Protein AF-A0A7S0VB92-F1 (afdb_monomer_lite)

Organism: NCBI:txid464990

Sequence (169 aa):
MVFDLKWTVKTTDIAFKALNREQIVNHFQRNAQVTTKVGLTRNLRSLKWFDSVDTDEFFPRSYDLHDPEELFDFVEDFKIVCAEALVKKYLADPAGCTDGQGNPLGDSASDVAHLACLALDAHIKNCLADNLDDDPADDFKLSPDEWSVILGEPCPVFARDTSDGSLPG

Structure (mmCIF, N/CA/C/O backbone):
data_AF-A0A7S0VB92-F1
#
_entry.id   AF-A0A7S0VB92-F1
#
loop_
_atom_site.group_PDB
_atom_site.id
_atom_site.type_symbol
_atom_site.label_atom_id
_atom_site.label_alt_id
_atom_site.label_comp_id
_atom_site.label_asym_id
_atom_site.label_entity_id
_atom_site.label_seq_id
_atom_site.pdbx_PDB_ins_code
_atom_site.Cartn_x
_atom_site.Cartn_y
_atom_site.Cartn_z
_atom_site.occupancy
_atom_site.B_iso_or_equiv
_atom_site.auth_seq_id
_atom_site.auth_comp_id
_atom_site.auth_asym_id
_atom_site.auth_atom_id
_atom_site.pdbx_PDB_model_num
ATOM 1 N N . MET A 1 1 ? -30.541 4.312 34.071 1.00 58.38 1 MET A N 1
ATOM 2 C CA . MET A 1 1 ? -31.042 3.043 33.500 1.00 58.38 1 MET A CA 1
ATOM 3 C C . MET A 1 1 ? -30.045 1.972 33.913 1.00 58.38 1 MET A C 1
ATOM 5 O O . MET A 1 1 ? -28.881 2.114 33.563 1.00 58.38 1 MET A O 1
ATOM 9 N N . VAL A 1 2 ? -30.450 1.019 34.754 1.00 83.69 2 VAL A N 1
ATOM 10 C CA . VAL A 1 2 ? -29.564 -0.027 35.299 1.00 83.69 2 VAL A CA 1
ATOM 11 C C . VAL A 1 2 ? -29.743 -1.288 34.455 1.00 83.69 2 VAL A C 1
ATOM 13 O O . VAL A 1 2 ? -30.875 -1.649 34.146 1.00 83.69 2 VAL A O 1
ATOM 16 N N . PHE A 1 3 ? -28.638 -1.900 34.039 1.00 93.38 3 PHE A N 1
ATOM 17 C CA . PHE A 1 3 ? -28.596 -3.156 33.290 1.00 93.38 3 PHE A CA 1
ATOM 18 C C . PHE A 1 3 ? -27.315 -3.907 33.652 1.00 93.38 3 PHE A C 1
ATOM 20 O O . PHE A 1 3 ? -26.295 -3.259 33.893 1.00 93.38 3 PHE A O 1
ATOM 27 N N . ASP A 1 4 ? -27.363 -5.236 33.612 1.00 94.50 4 ASP A N 1
ATOM 28 C CA . ASP A 1 4 ? -26.182 -6.095 33.767 1.00 94.50 4 ASP A CA 1
ATOM 29 C C . ASP A 1 4 ? -25.496 -6.345 32.416 1.00 94.50 4 ASP A C 1
ATOM 31 O O . ASP A 1 4 ? -24.277 -6.268 32.305 1.00 94.50 4 ASP A O 1
ATOM 35 N N . LEU A 1 5 ? -26.285 -6.559 31.356 1.00 95.88 5 LEU A N 1
ATOM 36 C CA . LEU A 1 5 ? -25.816 -6.738 29.981 1.00 95.88 5 LEU A CA 1
ATOM 37 C C . LEU A 1 5 ? -26.581 -5.819 29.026 1.00 95.88 5 LEU A C 1
ATOM 39 O O . LEU A 1 5 ? -27.813 -5.801 29.022 1.00 95.88 5 LEU A O 1
ATOM 43 N N . LYS A 1 6 ? -25.854 -5.102 28.166 1.00 95.00 6 LYS A N 1
ATOM 44 C CA . LYS A 1 6 ? -26.431 -4.320 27.067 1.00 95.00 6 LYS A CA 1
ATOM 45 C C . LYS A 1 6 ? -25.796 -4.712 25.740 1.00 95.00 6 LYS A C 1
ATOM 47 O O . LYS A 1 6 ? -24.596 -4.540 25.539 1.00 95.00 6 LYS A O 1
ATOM 52 N N . TRP A 1 7 ? -26.633 -5.192 24.824 1.00 96.62 7 TRP A N 1
ATOM 53 C CA . TRP A 1 7 ? -26.243 -5.512 23.456 1.00 96.62 7 TRP A CA 1
ATOM 54 C C . TRP A 1 7 ? -26.700 -4.406 22.507 1.00 96.62 7 TRP A C 1
ATOM 56 O O . TRP A 1 7 ? -27.888 -4.085 22.457 1.00 96.62 7 TRP A O 1
ATOM 66 N N . THR A 1 8 ? -25.779 -3.823 21.744 1.00 95.56 8 THR A N 1
ATOM 67 C CA . THR A 1 8 ? -26.102 -2.819 20.722 1.00 95.56 8 THR A CA 1
ATOM 68 C C . THR A 1 8 ? -25.515 -3.201 19.374 1.00 95.56 8 THR A C 1
ATOM 70 O O . THR A 1 8 ? -24.523 -3.929 19.284 1.00 95.56 8 THR A O 1
ATOM 73 N N . VAL A 1 9 ? -26.125 -2.686 18.305 1.00 94.88 9 VAL A N 1
ATOM 74 C CA . VAL A 1 9 ? -25.584 -2.825 16.946 1.00 94.88 9 VAL A CA 1
ATOM 75 C C . VAL A 1 9 ? -24.442 -1.834 16.738 1.00 94.88 9 VAL A C 1
ATOM 77 O O . VAL A 1 9 ? -23.371 -2.219 16.280 1.00 94.88 9 VAL A O 1
ATOM 80 N N . LYS A 1 10 ? -24.639 -0.563 17.113 1.00 91.38 10 LYS A N 1
ATOM 81 C CA . LYS A 1 10 ? -23.620 0.479 16.966 1.00 91.38 10 LYS A CA 1
ATOM 82 C C . LYS A 1 10 ? -22.866 0.692 18.271 1.00 91.38 10 LYS A C 1
ATOM 84 O O . LYS A 1 10 ? -23.455 0.743 19.353 1.00 91.38 10 LYS A O 1
ATOM 89 N N . THR A 1 11 ? -21.562 0.912 18.150 1.00 90.81 11 THR A N 1
ATOM 90 C CA . THR A 1 11 ? -20.689 1.283 19.272 1.00 90.81 11 THR A CA 1
ATOM 91 C C . THR A 1 11 ? -21.071 2.646 19.866 1.00 90.81 11 THR A C 1
ATOM 93 O O . THR A 1 11 ? -20.918 2.860 21.064 1.00 90.81 11 THR A O 1
ATOM 96 N N . THR A 1 12 ? -21.633 3.553 19.056 1.00 91.38 12 THR A N 1
ATOM 97 C CA . THR A 1 12 ? -22.094 4.890 19.482 1.00 91.38 12 THR A CA 1
ATOM 98 C C . THR A 1 12 ? -23.245 4.853 20.484 1.00 91.38 12 THR A C 1
ATOM 100 O O . THR A 1 12 ? -23.447 5.816 21.216 1.00 91.38 12 THR A O 1
ATOM 103 N N . ASP A 1 13 ? -23.978 3.741 20.555 1.00 93.62 13 ASP A N 1
ATOM 104 C CA . ASP A 1 13 ? -25.125 3.583 21.456 1.00 93.62 13 ASP A CA 1
ATOM 105 C C . ASP A 1 13 ? -24.686 3.197 22.886 1.00 93.62 13 ASP A C 1
ATOM 107 O O . ASP A 1 13 ? -25.513 3.030 23.795 1.00 93.62 13 ASP A O 1
ATOM 111 N N . ILE A 1 14 ? -23.374 3.040 23.100 1.00 92.88 14 ILE A N 1
ATOM 112 C CA . ILE A 1 14 ? -22.754 2.731 24.386 1.00 92.88 14 ILE A CA 1
ATOM 113 C C . ILE A 1 14 ? -22.009 3.962 24.900 1.00 92.88 14 ILE A C 1
ATOM 115 O O . ILE A 1 14 ? -20.968 4.369 24.386 1.00 92.88 14 ILE A O 1
ATOM 119 N N . ALA A 1 15 ? -22.510 4.518 26.000 1.00 92.69 15 ALA A N 1
ATOM 120 C CA . ALA A 1 15 ? -21.827 5.558 26.754 1.00 92.69 15 ALA A CA 1
ATOM 121 C C . ALA A 1 15 ? -20.753 4.932 27.655 1.00 92.69 15 ALA A C 1
ATOM 123 O O . ALA A 1 15 ? -20.927 4.807 28.863 1.00 92.69 15 ALA A O 1
ATOM 124 N N . PHE A 1 16 ? -19.631 4.535 27.060 1.00 92.50 16 PHE A N 1
ATOM 125 C CA . PHE A 1 16 ? -18.550 3.820 27.742 1.00 92.50 16 PHE A CA 1
ATOM 126 C C . PHE A 1 16 ? -18.029 4.486 29.025 1.00 92.50 16 PHE A C 1
ATOM 128 O O . PHE A 1 16 ? -17.665 3.791 29.967 1.00 92.50 16 PHE A O 1
ATOM 135 N N . LYS A 1 17 ? -18.003 5.825 29.075 1.00 92.94 17 LYS A N 1
ATOM 136 C CA . LYS A 1 17 ? -17.556 6.589 30.256 1.00 92.94 17 LYS A CA 1
ATOM 137 C C . LYS A 1 17 ? -18.542 6.543 31.429 1.00 92.94 17 LYS A C 1
ATOM 139 O O . LYS A 1 17 ? -18.173 6.921 32.531 1.00 92.94 17 LYS A O 1
ATOM 144 N N . ALA A 1 18 ? -19.782 6.133 31.179 1.00 93.12 18 ALA A N 1
ATOM 145 C CA . ALA A 1 18 ? -20.849 6.062 32.171 1.00 93.12 18 ALA A CA 1
ATOM 146 C C . ALA A 1 18 ? -21.153 4.619 32.613 1.00 93.12 18 ALA A C 1
ATOM 148 O O . ALA A 1 18 ? -22.137 4.403 33.316 1.00 93.12 18 ALA A O 1
ATOM 149 N N . LEU A 1 19 ? -20.358 3.636 32.172 1.00 92.81 19 LEU A N 1
ATOM 150 C CA . LEU A 1 19 ? -20.510 2.244 32.588 1.00 92.81 19 LEU A CA 1
ATOM 151 C C . LEU A 1 19 ? -19.945 2.045 33.997 1.00 92.81 19 LEU A C 1
ATOM 153 O O . LEU A 1 19 ? -18.822 2.464 34.283 1.00 92.81 19 LEU A O 1
ATOM 157 N N . ASN A 1 20 ? -20.703 1.356 34.848 1.00 94.12 20 ASN A N 1
ATOM 158 C CA . ASN A 1 20 ? -20.180 0.828 36.106 1.00 94.12 20 ASN A CA 1
ATOM 159 C C . ASN A 1 20 ? -19.366 -0.447 35.851 1.00 94.12 20 ASN A C 1
ATOM 161 O O . ASN A 1 20 ? -19.510 -1.099 34.816 1.00 94.12 20 ASN A O 1
ATOM 165 N N . ARG A 1 21 ? -18.526 -0.821 36.819 1.00 93.12 21 ARG A N 1
ATOM 166 C CA . ARG A 1 21 ? -17.598 -1.957 36.712 1.00 93.12 21 ARG A CA 1
ATOM 167 C C . ARG A 1 21 ? -18.307 -3.290 36.461 1.00 93.12 21 ARG A C 1
ATOM 169 O O . ARG A 1 21 ? -17.743 -4.165 35.815 1.00 93.12 21 ARG A O 1
ATOM 176 N N . GLU A 1 22 ? -19.516 -3.443 36.984 1.00 94.94 22 GLU A N 1
ATOM 177 C CA . GLU A 1 22 ? -20.314 -4.666 36.912 1.00 94.94 22 GLU A CA 1
ATOM 178 C C . GLU A 1 22 ? -21.112 -4.777 35.602 1.00 94.94 22 GLU A C 1
ATOM 180 O O . GLU A 1 22 ? -21.671 -5.831 35.315 1.00 94.94 22 GLU A O 1
ATOM 185 N N . GLN A 1 23 ? -21.172 -3.707 34.799 1.00 95.31 23 GLN A N 1
ATOM 186 C CA . GLN A 1 23 ? -21.960 -3.681 33.568 1.00 95.31 23 GLN A CA 1
ATOM 187 C C . GLN A 1 23 ? -21.165 -4.216 32.380 1.00 95.31 23 GLN A C 1
ATOM 189 O O . GLN A 1 23 ? -20.037 -3.798 32.120 1.00 95.31 23 GLN A O 1
ATOM 194 N N . ILE A 1 24 ? -21.800 -5.087 31.600 1.00 95.88 24 ILE A N 1
ATOM 195 C CA . ILE A 1 24 ? -21.204 -5.748 30.441 1.00 95.88 24 ILE A CA 1
ATOM 196 C C . ILE A 1 24 ? -21.833 -5.207 29.153 1.00 95.88 24 ILE A C 1
ATOM 198 O O . ILE A 1 24 ? -23.045 -4.991 29.055 1.00 95.88 24 ILE A O 1
ATOM 202 N N . VAL A 1 25 ? -20.997 -5.007 28.135 1.00 96.25 25 VAL A N 1
ATOM 203 C CA . VAL A 1 25 ? -21.400 -4.583 26.788 1.00 96.25 25 VAL A CA 1
ATOM 204 C C . VAL A 1 25 ? -20.673 -5.403 25.723 1.00 96.25 25 VAL A C 1
ATOM 206 O O . VAL A 1 25 ? -19.594 -5.929 25.974 1.00 96.25 25 VAL A O 1
ATOM 209 N N . ASN A 1 26 ? -21.239 -5.493 24.518 1.00 95.62 26 ASN A N 1
ATOM 210 C CA . ASN A 1 26 ? -20.689 -6.288 23.410 1.00 95.62 26 ASN A CA 1
ATOM 211 C C . ASN A 1 26 ? -19.695 -5.534 22.502 1.00 95.62 26 ASN A C 1
ATOM 213 O O . ASN A 1 26 ? -19.388 -6.005 21.410 1.00 95.62 26 ASN A O 1
ATOM 217 N N . HIS A 1 27 ? -19.210 -4.363 22.920 1.00 94.19 27 HIS A N 1
ATOM 218 C CA . HIS A 1 27 ? -18.257 -3.550 22.159 1.00 94.19 27 HIS A CA 1
ATOM 219 C C . HIS A 1 27 ? -17.043 -3.202 23.015 1.00 94.19 27 HIS A C 1
ATOM 221 O O . HIS A 1 27 ? -17.175 -2.949 24.211 1.00 94.19 27 HIS A O 1
ATOM 227 N N . PHE A 1 28 ? -15.876 -3.096 22.386 1.00 92.00 28 PHE A N 1
ATOM 228 C CA . PHE A 1 28 ? -14.658 -2.602 23.026 1.00 92.00 28 PHE A CA 1
ATOM 229 C C . PHE A 1 28 ? -14.426 -1.124 22.696 1.00 92.00 28 PHE A C 1
ATOM 231 O O . PHE A 1 28 ? -14.680 -0.674 21.576 1.00 92.00 28 PHE A O 1
ATOM 238 N N . GLN A 1 29 ? -13.911 -0.364 23.666 1.00 89.50 29 GLN A N 1
ATOM 239 C CA . GLN A 1 29 ? -13.443 0.998 23.408 1.00 89.50 29 GLN A CA 1
ATOM 240 C C . GLN A 1 29 ? -12.244 0.980 22.453 1.00 89.50 29 GLN A C 1
ATOM 242 O O . GLN A 1 29 ? -11.432 0.060 22.491 1.00 89.50 29 GLN A O 1
ATOM 247 N N . ARG A 1 30 ? -12.091 2.045 21.652 1.00 84.62 30 ARG A N 1
ATOM 248 C CA . ARG A 1 30 ? -10.921 2.270 20.777 1.00 84.62 30 ARG A CA 1
ATOM 249 C C . ARG A 1 30 ? -10.654 1.139 19.767 1.00 84.62 30 ARG A C 1
ATOM 251 O O . ARG A 1 30 ? -9.522 0.959 19.328 1.00 84.62 30 ARG A O 1
ATOM 258 N N . ASN A 1 31 ? -11.699 0.434 19.336 1.00 88.00 31 ASN A N 1
ATOM 259 C CA . ASN A 1 31 ? -11.609 -0.626 18.325 1.00 88.00 31 ASN A CA 1
ATOM 260 C C . ASN A 1 31 ? -11.089 -0.151 16.953 1.00 88.00 31 ASN A C 1
ATOM 262 O O . ASN A 1 31 ? -10.620 -0.976 16.175 1.00 88.00 31 ASN A O 1
ATOM 266 N N . ALA A 1 32 ? -11.095 1.160 16.683 1.00 88.12 32 ALA A N 1
ATOM 267 C CA . ALA A 1 32 ? -10.616 1.752 15.434 1.00 88.12 32 ALA A CA 1
ATOM 268 C C . ALA A 1 32 ? -9.190 1.323 15.042 1.00 88.12 32 ALA A C 1
ATOM 270 O O . ALA A 1 32 ? -8.866 1.303 13.859 1.00 88.12 32 ALA A O 1
ATOM 271 N N . GLN A 1 33 ? -8.370 0.930 16.017 1.00 89.62 33 GLN A N 1
ATOM 272 C CA . GLN A 1 33 ? -7.028 0.387 15.806 1.00 89.62 33 GLN A CA 1
ATOM 273 C C . GLN A 1 33 ? -7.018 -0.910 14.975 1.00 89.62 33 GLN A C 1
ATOM 275 O O . GLN A 1 33 ? -6.066 -1.158 14.253 1.00 89.62 33 GLN A O 1
ATOM 280 N N . VAL A 1 34 ? -8.082 -1.712 15.009 1.00 90.31 34 VAL A N 1
ATOM 281 C CA . VAL A 1 34 ? -8.188 -2.954 14.217 1.00 90.31 34 VAL A CA 1
ATOM 282 C C . VAL A 1 34 ? -9.366 -2.946 13.243 1.00 90.31 34 VAL A C 1
ATOM 284 O O . VAL A 1 34 ? -9.390 -3.727 12.300 1.00 90.31 34 VAL A O 1
ATOM 287 N N . THR A 1 35 ? -10.346 -2.059 13.441 1.00 91.12 35 THR A N 1
ATOM 288 C CA . THR A 1 35 ? -11.557 -1.987 12.605 1.00 91.12 35 THR A CA 1
ATOM 289 C C . THR A 1 35 ? -11.519 -0.885 11.546 1.00 91.12 35 THR A C 1
ATOM 291 O O . THR A 1 35 ? -12.494 -0.718 10.817 1.00 91.12 35 THR A O 1
ATOM 294 N N . THR A 1 36 ? -10.441 -0.101 11.460 1.00 92.81 36 THR A N 1
ATOM 295 C CA . THR A 1 36 ? -10.231 0.866 10.369 1.00 92.81 36 THR A CA 1
ATOM 296 C C . THR A 1 36 ? -9.027 0.459 9.536 1.00 92.81 36 THR A C 1
ATOM 298 O O . THR A 1 36 ? -8.096 -0.144 10.061 1.00 92.81 36 THR A O 1
ATOM 301 N N . LYS A 1 37 ? -9.026 0.828 8.249 1.00 91.25 37 LYS A N 1
ATOM 302 C CA . LYS A 1 37 ? -7.893 0.561 7.352 1.00 91.25 37 LYS A CA 1
ATOM 303 C C . LYS A 1 37 ? -6.601 1.177 7.895 1.00 91.25 37 LYS A C 1
ATOM 305 O O . LYS A 1 37 ? -5.635 0.460 8.092 1.00 91.25 37 LYS A O 1
ATOM 310 N N . VAL A 1 38 ? -6.628 2.472 8.228 1.00 90.81 38 VAL A N 1
ATOM 311 C CA . VAL A 1 38 ? -5.437 3.193 8.710 1.00 90.81 38 VAL A CA 1
ATOM 312 C C . VAL A 1 38 ? -4.935 2.652 10.052 1.00 90.81 38 VAL A C 1
ATOM 314 O O . VAL A 1 38 ? -3.734 2.500 10.244 1.00 90.81 38 VAL A O 1
ATOM 317 N N . GLY A 1 39 ? -5.846 2.316 10.974 1.00 92.12 39 GLY A N 1
ATOM 318 C CA . GLY A 1 39 ? -5.476 1.732 12.262 1.00 92.12 39 GLY A CA 1
ATOM 319 C C . GLY A 1 39 ? -4.822 0.365 12.088 1.00 92.12 39 GLY A C 1
ATOM 320 O O . GLY A 1 39 ? -3.777 0.104 12.681 1.00 92.12 39 GLY A O 1
ATOM 321 N N . LEU A 1 40 ? -5.404 -0.479 11.231 1.00 93.06 40 LEU A N 1
ATOM 322 C CA . LEU A 1 40 ? -4.883 -1.814 10.964 1.00 93.06 40 LEU A CA 1
ATOM 323 C C . LEU A 1 40 ? -3.513 -1.754 10.275 1.00 93.06 40 LEU A C 1
ATOM 325 O O . LEU A 1 40 ? -2.585 -2.400 10.751 1.00 93.06 40 LEU A O 1
ATOM 329 N N . THR A 1 41 ? -3.362 -0.934 9.229 1.00 92.19 41 THR A N 1
ATOM 330 C CA . THR A 1 41 ? -2.086 -0.720 8.525 1.00 92.19 41 THR A CA 1
ATOM 331 C C . THR A 1 41 ? -0.980 -0.284 9.487 1.00 92.19 41 THR A C 1
ATOM 333 O O . THR A 1 41 ? 0.090 -0.889 9.507 1.00 92.19 41 THR A O 1
ATOM 336 N N . ARG A 1 42 ? -1.241 0.710 10.348 1.00 90.56 42 ARG A N 1
ATOM 337 C CA . ARG A 1 42 ? -0.247 1.203 11.320 1.00 90.56 42 ARG A CA 1
ATOM 338 C C . ARG A 1 42 ? 0.144 0.144 12.355 1.00 90.56 42 ARG A C 1
ATOM 340 O O . ARG A 1 42 ? 1.322 0.020 12.695 1.00 90.56 42 ARG A O 1
ATOM 347 N N . ASN A 1 43 ? -0.825 -0.634 12.841 1.00 91.75 43 ASN A N 1
ATOM 348 C CA . ASN A 1 43 ? -0.552 -1.710 13.794 1.00 91.75 43 ASN A CA 1
ATOM 349 C C . ASN A 1 43 ? 0.261 -2.844 13.169 1.00 91.75 43 ASN A C 1
ATOM 351 O O . ASN A 1 43 ? 1.209 -3.309 13.795 1.00 91.75 43 ASN A O 1
ATOM 355 N N . LEU A 1 44 ? -0.058 -3.248 11.937 1.00 92.62 44 LEU A N 1
ATOM 356 C CA . LEU A 1 44 ? 0.700 -4.284 11.238 1.00 92.62 44 LEU A CA 1
ATOM 357 C C . LEU A 1 44 ? 2.118 -3.813 10.911 1.00 92.62 44 LEU A C 1
ATOM 359 O O . LEU A 1 44 ? 3.055 -4.546 11.181 1.00 92.62 44 LEU A O 1
ATOM 363 N N . ARG A 1 45 ? 2.328 -2.555 10.507 1.00 88.12 45 ARG A N 1
ATOM 364 C CA . ARG A 1 45 ? 3.687 -2.005 10.315 1.00 88.12 45 ARG A CA 1
ATOM 365 C C . ARG A 1 45 ? 4.542 -2.053 11.593 1.00 88.12 45 ARG A C 1
ATOM 367 O O . ARG A 1 45 ? 5.768 -2.128 11.540 1.00 88.12 45 ARG A O 1
ATOM 374 N N . SER A 1 46 ? 3.886 -2.024 12.753 1.00 90.31 46 SER A N 1
ATOM 375 C CA . SER A 1 46 ? 4.529 -2.137 14.065 1.00 90.31 46 SER A CA 1
ATOM 376 C C . SER A 1 46 ? 4.715 -3.588 14.527 1.00 90.31 46 SER A C 1
ATOM 378 O O . SER A 1 46 ? 5.340 -3.808 15.562 1.00 90.31 46 SER A O 1
ATOM 380 N N . LEU A 1 47 ? 4.213 -4.581 13.783 1.00 91.00 47 LEU A N 1
ATOM 381 C CA . LEU A 1 47 ? 4.251 -5.996 14.162 1.00 91.00 47 LEU A CA 1
ATOM 382 C C . LEU A 1 47 ? 5.676 -6.513 14.356 1.00 91.00 47 LEU A C 1
ATOM 384 O O . LEU A 1 47 ? 5.892 -7.301 15.269 1.00 91.00 47 LEU A O 1
ATOM 388 N N . LYS A 1 48 ? 6.649 -5.989 13.599 1.00 88.06 48 LYS A N 1
ATOM 389 C CA . LYS A 1 48 ? 8.079 -6.329 13.718 1.00 88.06 48 LYS A CA 1
ATOM 390 C C . LYS A 1 48 ? 8.666 -6.157 15.125 1.00 88.06 48 LYS A C 1
ATOM 392 O O . LYS A 1 48 ? 9.702 -6.728 15.441 1.00 88.06 48 LYS A O 1
ATOM 397 N N . TRP A 1 49 ? 8.029 -5.340 15.970 1.00 90.81 49 TRP A N 1
ATOM 398 C CA . TRP A 1 49 ? 8.427 -5.147 17.369 1.00 90.81 49 TRP A CA 1
ATOM 399 C C . TRP A 1 49 ? 7.880 -6.229 18.312 1.00 90.81 49 TRP A C 1
ATOM 401 O O . TRP A 1 49 ? 8.320 -6.316 19.457 1.00 90.81 49 TRP A O 1
ATOM 411 N N . PHE A 1 50 ? 6.906 -7.019 17.858 1.00 92.38 50 PHE A N 1
ATOM 412 C CA . PHE A 1 50 ? 6.169 -8.002 18.654 1.00 92.38 50 PHE A CA 1
ATOM 413 C C . PHE A 1 50 ? 6.345 -9.435 18.150 1.00 92.38 50 PHE A C 1
ATOM 415 O O . PHE A 1 50 ? 6.303 -10.359 18.959 1.00 92.38 50 PHE A O 1
ATOM 422 N N . ASP A 1 51 ? 6.529 -9.618 16.844 1.00 92.69 51 ASP A N 1
ATOM 423 C CA . ASP A 1 51 ? 6.686 -10.915 16.194 1.00 92.69 51 ASP A CA 1
ATOM 424 C C . ASP A 1 51 ? 7.662 -10.802 15.012 1.00 92.69 51 ASP A C 1
ATOM 426 O O . ASP A 1 51 ? 7.848 -9.725 14.446 1.00 92.69 51 ASP A O 1
ATOM 430 N N . SER A 1 52 ? 8.288 -11.917 14.641 1.00 90.56 52 SER A N 1
ATOM 431 C CA . SER A 1 52 ? 9.201 -12.012 13.497 1.00 90.56 52 SER A CA 1
ATOM 432 C C . SER A 1 52 ? 8.498 -12.416 12.200 1.00 90.56 52 SER A C 1
ATOM 434 O O . SER A 1 52 ? 9.170 -12.702 11.213 1.00 90.56 52 SER A O 1
ATOM 436 N N . VAL A 1 53 ? 7.168 -12.523 12.209 1.00 92.19 53 VAL A N 1
ATOM 437 C CA . VAL A 1 53 ? 6.381 -12.790 11.001 1.00 92.19 53 VAL A CA 1
ATOM 438 C C . VAL A 1 53 ? 6.446 -11.572 10.086 1.00 92.19 53 VAL A C 1
ATOM 440 O O . VAL A 1 53 ? 6.157 -10.452 10.515 1.00 92.19 53 VAL A O 1
ATOM 443 N N 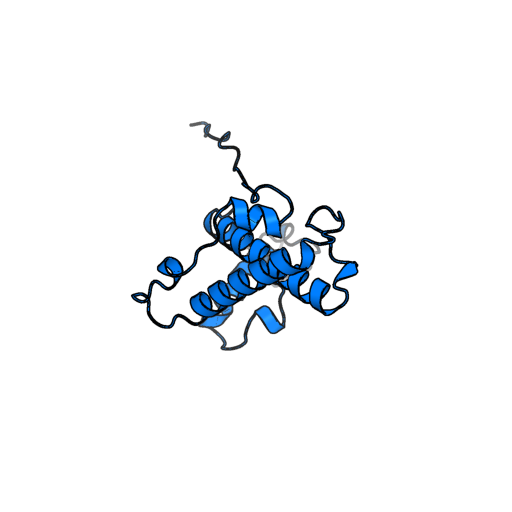. ASP A 1 54 ? 6.788 -11.804 8.822 1.00 88.88 54 ASP A N 1
ATOM 444 C CA . ASP A 1 54 ? 6.727 -10.775 7.795 1.00 88.88 54 ASP A CA 1
ATOM 445 C C . ASP A 1 54 ? 5.263 -10.424 7.488 1.00 88.88 54 ASP A C 1
ATOM 447 O O . ASP A 1 54 ? 4.427 -11.282 7.194 1.00 88.88 54 ASP A O 1
ATOM 451 N N . THR A 1 55 ? 4.939 -9.138 7.587 1.00 91.56 55 THR A N 1
ATOM 452 C CA . THR A 1 55 ? 3.593 -8.628 7.329 1.00 91.56 55 THR A CA 1
ATOM 453 C C . THR A 1 55 ? 3.184 -8.794 5.878 1.00 91.56 55 THR A C 1
ATOM 455 O O . THR A 1 55 ? 1.999 -8.995 5.603 1.00 91.56 55 THR A O 1
ATOM 458 N N . ASP A 1 56 ? 4.150 -8.746 4.966 1.00 89.94 56 ASP A N 1
ATOM 459 C CA . ASP A 1 56 ? 3.894 -8.739 3.531 1.00 89.94 56 ASP A CA 1
ATOM 460 C C . ASP A 1 56 ? 3.471 -10.129 3.012 1.00 89.94 56 ASP A C 1
ATOM 462 O O . ASP A 1 56 ? 2.880 -10.237 1.937 1.00 89.94 56 ASP A O 1
ATOM 466 N N . GLU A 1 57 ? 3.659 -11.194 3.806 1.00 91.75 57 GLU A N 1
ATOM 467 C CA . GLU A 1 57 ? 3.195 -12.552 3.483 1.00 91.75 57 GLU A CA 1
ATOM 468 C C . G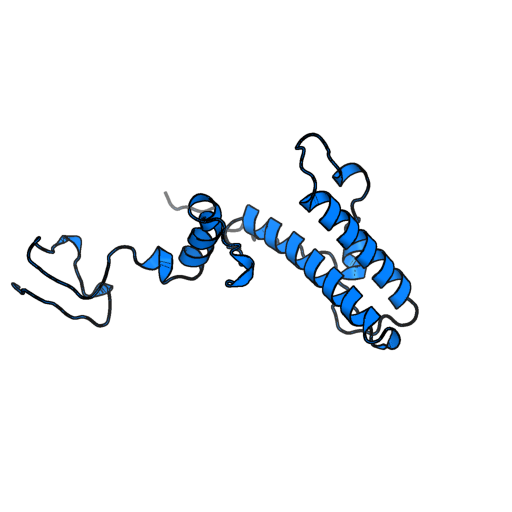LU A 1 57 ? 1.670 -12.717 3.578 1.00 91.75 57 GLU A C 1
ATOM 470 O O . GLU A 1 57 ? 1.088 -13.567 2.898 1.00 91.75 57 GLU A O 1
ATOM 475 N N . PHE A 1 58 ? 1.002 -11.936 4.433 1.00 93.44 58 PHE A N 1
ATOM 476 C CA . PHE A 1 58 ? -0.428 -12.113 4.720 1.00 93.44 58 PHE A CA 1
ATOM 477 C C . PHE A 1 58 ? -1.256 -10.830 4.614 1.00 93.44 58 PHE A C 1
ATOM 479 O O . PHE A 1 58 ? -2.490 -10.900 4.625 1.00 93.44 58 PHE A O 1
ATOM 486 N N . PHE A 1 59 ? -0.618 -9.664 4.514 1.00 93.44 59 PHE A N 1
ATOM 487 C CA . PHE A 1 59 ? -1.289 -8.378 4.403 1.00 93.44 59 PHE A CA 1
ATOM 488 C C . PHE A 1 59 ? -0.715 -7.566 3.237 1.00 93.44 59 PHE A C 1
ATOM 490 O O . PHE A 1 59 ? 0.497 -7.412 3.134 1.00 93.44 59 PHE A O 1
ATOM 497 N N . PRO A 1 60 ? -1.560 -7.012 2.347 1.00 93.19 60 PRO A N 1
ATOM 498 C CA . PRO A 1 60 ? -1.062 -6.205 1.246 1.00 93.19 60 PRO A CA 1
ATOM 499 C C . PRO A 1 60 ? -0.402 -4.926 1.769 1.00 93.19 60 PRO A C 1
ATOM 501 O O . PRO A 1 60 ? -0.962 -4.226 2.624 1.00 93.19 60 PRO A O 1
ATOM 504 N N . ARG A 1 61 ? 0.753 -4.584 1.188 1.00 92.12 61 ARG A N 1
ATOM 505 C CA . ARG A 1 61 ? 1.431 -3.306 1.427 1.00 92.12 61 ARG A CA 1
ATOM 506 C C . ARG A 1 61 ? 0.441 -2.157 1.260 1.00 92.12 61 ARG A C 1
ATOM 508 O O . ARG A 1 61 ? -0.346 -2.107 0.312 1.00 92.12 61 ARG A O 1
ATOM 515 N N . SER A 1 62 ? 0.428 -1.264 2.238 1.00 92.25 62 SER A N 1
ATOM 516 C CA . SER A 1 62 ? -0.505 -0.142 2.294 1.00 92.25 62 SER A CA 1
ATOM 517 C C . SER A 1 62 ? 0.154 1.064 2.940 1.00 92.25 62 SER A C 1
ATOM 519 O O . SER A 1 62 ? 1.052 0.921 3.770 1.00 92.25 62 SER A O 1
ATOM 521 N N . TYR A 1 63 ? -0.310 2.246 2.543 1.00 91.62 63 TYR A N 1
ATOM 522 C CA . TYR A 1 63 ? 0.281 3.536 2.882 1.00 91.62 63 TYR A CA 1
ATOM 523 C C . TYR A 1 63 ? -0.830 4.524 3.250 1.00 91.62 63 TYR A C 1
ATOM 525 O O . TYR A 1 63 ? -1.896 4.532 2.623 1.00 91.62 63 TYR A O 1
ATOM 533 N N . ASP A 1 64 ? -0.606 5.347 4.270 1.00 90.12 64 ASP A N 1
ATOM 534 C CA . ASP A 1 64 ? -1.477 6.470 4.606 1.00 90.12 64 ASP A CA 1
ATOM 535 C C . ASP A 1 64 ? -1.088 7.708 3.796 1.00 90.12 64 ASP A C 1
ATOM 537 O O . ASP A 1 64 ? -0.205 8.465 4.172 1.00 90.12 64 ASP A O 1
ATOM 541 N N . LEU A 1 65 ? -1.795 7.964 2.697 1.00 89.81 65 LEU A N 1
ATOM 542 C CA . LEU A 1 65 ? -1.476 9.082 1.798 1.00 89.81 65 LEU A CA 1
ATOM 543 C C . LEU A 1 65 ? -1.683 10.479 2.430 1.00 89.81 65 LEU A C 1
ATOM 545 O O . LEU A 1 65 ? -1.264 11.484 1.848 1.00 89.81 65 LEU A O 1
ATOM 549 N N . HIS A 1 66 ? -2.315 10.570 3.612 1.00 87.06 66 HIS A N 1
ATOM 550 C CA . HIS A 1 66 ? -2.371 11.816 4.393 1.00 87.06 66 HIS A CA 1
ATOM 551 C C . HIS A 1 66 ? -1.051 12.113 5.106 1.00 87.06 66 HIS A C 1
ATOM 553 O O . HIS A 1 66 ? -0.774 13.272 5.433 1.00 87.06 66 HIS A O 1
ATOM 559 N N . ASP A 1 67 ? -0.198 11.111 5.278 1.00 88.75 67 ASP A N 1
ATOM 560 C CA . ASP A 1 67 ? 1.155 11.263 5.782 1.00 88.75 67 ASP A CA 1
ATOM 561 C C . ASP A 1 67 ? 2.128 11.554 4.613 1.00 88.75 67 ASP A C 1
ATOM 563 O O . ASP A 1 67 ? 2.091 10.851 3.602 1.00 88.75 67 ASP A O 1
ATOM 567 N N . PRO A 1 68 ? 2.911 12.652 4.652 1.00 88.62 68 PRO A N 1
ATOM 568 C CA . PRO A 1 68 ? 3.823 12.994 3.559 1.00 88.62 68 PRO A CA 1
ATOM 569 C C . PRO A 1 68 ? 4.947 11.975 3.357 1.00 88.62 68 PRO A C 1
ATOM 571 O O . PRO A 1 68 ? 5.381 11.788 2.223 1.00 88.62 68 PRO A O 1
ATOM 574 N N . GLU A 1 69 ? 5.418 11.349 4.435 1.00 88.62 69 GLU A N 1
ATOM 575 C CA . GLU A 1 69 ? 6.493 10.360 4.383 1.00 88.62 69 GLU A CA 1
ATOM 576 C C . GLU A 1 69 ? 5.953 9.071 3.757 1.00 88.62 69 GLU A C 1
ATOM 578 O O . GLU A 1 69 ? 6.507 8.589 2.774 1.00 88.62 69 GLU A O 1
ATOM 583 N N . GLU A 1 70 ? 4.786 8.591 4.207 1.00 89.94 70 GLU A N 1
ATOM 584 C CA . GLU A 1 70 ? 4.172 7.396 3.605 1.00 89.94 70 GLU A CA 1
ATOM 585 C C . GLU A 1 70 ? 3.729 7.622 2.147 1.00 89.94 70 GLU A C 1
ATOM 587 O O . GLU A 1 70 ? 3.707 6.680 1.353 1.00 89.94 70 GLU A O 1
ATOM 592 N N . LEU A 1 71 ? 3.383 8.856 1.763 1.00 89.88 71 LEU A N 1
ATOM 593 C CA . LEU A 1 71 ? 3.129 9.202 0.362 1.00 89.88 71 LEU A CA 1
ATOM 594 C C . LEU A 1 71 ? 4.402 9.084 -0.485 1.00 89.88 71 LEU A C 1
ATOM 596 O O . LEU A 1 71 ? 4.334 8.587 -1.607 1.00 89.88 71 LEU A O 1
ATOM 600 N N . PHE A 1 72 ? 5.544 9.541 0.030 1.00 88.38 72 PHE A N 1
ATOM 601 C CA . PHE A 1 72 ? 6.825 9.403 -0.660 1.00 88.38 72 PHE A CA 1
ATOM 602 C C . PHE A 1 72 ? 7.207 7.927 -0.819 1.00 88.38 72 PHE A C 1
ATOM 604 O O . PHE A 1 72 ? 7.516 7.494 -1.929 1.00 88.38 72 PHE A O 1
ATOM 611 N N . ASP A 1 73 ? 7.071 7.137 0.247 1.00 89.50 73 ASP A N 1
ATOM 612 C CA . ASP A 1 73 ? 7.333 5.695 0.209 1.00 89.50 73 ASP A CA 1
ATOM 613 C C . ASP A 1 73 ? 6.435 4.975 -0.805 1.00 89.50 73 ASP A C 1
ATOM 615 O O . ASP A 1 73 ? 6.894 4.101 -1.540 1.00 89.50 73 ASP A O 1
ATOM 619 N N . PHE A 1 74 ? 5.158 5.363 -0.889 1.00 91.06 74 PHE A N 1
ATOM 620 C CA . PHE A 1 74 ? 4.233 4.834 -1.889 1.00 91.06 74 PHE A CA 1
ATOM 621 C C . PHE A 1 74 ? 4.683 5.143 -3.323 1.00 91.06 74 PHE A C 1
ATOM 623 O O . PHE A 1 74 ? 4.583 4.279 -4.191 1.00 91.06 74 PHE A O 1
ATOM 630 N N . VAL A 1 75 ? 5.163 6.362 -3.588 1.00 88.94 75 VAL A N 1
ATOM 631 C CA . VAL A 1 75 ? 5.645 6.765 -4.921 1.00 88.94 75 VAL A CA 1
ATOM 632 C C . VAL A 1 75 ? 6.842 5.926 -5.341 1.00 88.94 75 VAL A C 1
ATOM 634 O O . VAL A 1 75 ? 6.890 5.452 -6.477 1.00 88.94 75 VAL A O 1
ATOM 637 N N . GLU A 1 76 ? 7.801 5.744 -4.438 1.00 88.25 76 GLU A N 1
ATOM 638 C CA . GLU A 1 76 ? 8.982 4.932 -4.708 1.00 88.25 76 GLU A CA 1
ATOM 639 C C . GLU A 1 76 ? 8.604 3.461 -4.910 1.00 88.25 76 GLU A C 1
ATOM 641 O O . GLU A 1 76 ? 9.024 2.855 -5.895 1.00 88.25 76 GLU A O 1
ATOM 646 N N . ASP A 1 77 ? 7.726 2.902 -4.074 1.00 91.44 77 ASP A N 1
ATOM 647 C CA . ASP A 1 77 ? 7.245 1.529 -4.251 1.00 91.44 77 ASP A CA 1
ATOM 648 C C . ASP A 1 77 ? 6.493 1.340 -5.579 1.00 91.44 77 ASP A C 1
ATOM 650 O O . ASP A 1 77 ? 6.723 0.375 -6.310 1.00 91.44 77 ASP A O 1
ATOM 654 N N . PHE A 1 78 ? 5.637 2.295 -5.951 1.00 90.62 78 PHE A N 1
ATOM 655 C CA . PHE A 1 78 ? 4.896 2.263 -7.211 1.00 90.62 78 PHE A CA 1
ATOM 656 C C . PHE A 1 78 ? 5.829 2.181 -8.427 1.00 90.62 78 PHE A C 1
ATOM 658 O O . PHE A 1 78 ? 5.614 1.356 -9.317 1.00 90.62 78 PHE A O 1
ATOM 665 N N . LYS A 1 79 ? 6.901 2.983 -8.445 1.00 89.12 79 LYS A N 1
ATOM 666 C CA . LYS A 1 79 ? 7.918 2.958 -9.508 1.00 89.12 79 LYS A CA 1
ATOM 667 C C . LYS A 1 79 ? 8.564 1.581 -9.656 1.00 89.12 79 LYS A C 1
ATOM 669 O O . LYS A 1 79 ? 8.702 1.082 -10.775 1.00 89.12 79 LYS A O 1
ATOM 674 N N . ILE A 1 80 ? 8.922 0.957 -8.536 1.00 92.06 80 ILE A N 1
ATOM 675 C CA . ILE A 1 80 ? 9.531 -0.378 -8.509 1.00 92.06 80 ILE A CA 1
ATOM 676 C C . ILE A 1 80 ? 8.550 -1.441 -9.003 1.00 92.06 80 ILE A C 1
ATOM 678 O O . ILE A 1 80 ? 8.917 -2.269 -9.837 1.00 92.06 80 ILE A O 1
ATOM 682 N N . VAL A 1 81 ? 7.287 -1.384 -8.575 1.00 92.06 81 VAL A N 1
ATOM 683 C CA . VAL A 1 81 ? 6.236 -2.299 -9.048 1.00 92.06 81 VAL A CA 1
ATOM 684 C C . VAL A 1 81 ? 6.020 -2.165 -10.559 1.00 92.06 81 VAL A C 1
ATOM 686 O O . VAL A 1 81 ? 5.877 -3.175 -11.250 1.00 92.06 81 VAL A O 1
ATOM 689 N N . CYS A 1 82 ? 6.036 -0.945 -11.101 1.00 89.50 82 CYS A N 1
ATOM 690 C CA . CYS A 1 82 ? 5.951 -0.717 -12.544 1.00 89.50 82 CYS A CA 1
ATOM 691 C C . CYS A 1 82 ? 7.145 -1.318 -13.295 1.00 89.50 82 CYS A C 1
ATOM 693 O O . CYS A 1 82 ? 6.946 -2.011 -14.295 1.00 89.50 82 CYS A O 1
ATOM 695 N N . ALA A 1 83 ? 8.369 -1.109 -12.800 1.00 91.31 83 ALA A N 1
ATOM 696 C CA . ALA A 1 83 ? 9.571 -1.703 -13.382 1.00 91.31 83 ALA A CA 1
ATOM 697 C C . ALA A 1 83 ? 9.508 -3.243 -13.360 1.00 91.31 83 ALA A C 1
ATOM 699 O O . ALA A 1 83 ? 9.771 -3.894 -14.373 1.00 91.31 83 ALA A O 1
ATOM 700 N N . GLU A 1 84 ? 9.079 -3.837 -12.244 1.00 92.75 84 GLU A N 1
ATOM 701 C CA . GLU A 1 84 ? 8.909 -5.286 -12.109 1.00 92.75 84 GLU A CA 1
ATOM 702 C C . GLU A 1 84 ? 7.850 -5.831 -13.078 1.00 92.75 84 GLU A C 1
ATOM 704 O O . GLU A 1 84 ? 8.078 -6.832 -13.766 1.00 92.75 84 GLU A O 1
ATOM 709 N N . ALA A 1 85 ? 6.695 -5.168 -13.168 1.00 90.38 85 ALA A N 1
ATOM 710 C CA . ALA A 1 85 ? 5.626 -5.543 -14.085 1.00 90.38 85 ALA A CA 1
ATOM 711 C C . ALA A 1 85 ? 6.093 -5.500 -15.547 1.00 90.38 85 ALA A C 1
ATOM 713 O O . ALA A 1 85 ? 5.769 -6.407 -16.320 1.00 90.38 85 ALA A O 1
ATOM 714 N N . LEU A 1 86 ? 6.887 -4.491 -15.914 1.00 89.75 86 LEU A N 1
ATOM 715 C CA . LEU A 1 86 ? 7.449 -4.342 -17.253 1.00 89.75 86 LEU A CA 1
ATOM 716 C C . LEU A 1 86 ? 8.405 -5.488 -17.590 1.00 89.75 86 LEU A C 1
ATOM 718 O O . LEU A 1 86 ? 8.246 -6.127 -18.630 1.00 89.75 86 LEU A O 1
ATOM 722 N N . VAL A 1 87 ? 9.346 -5.806 -16.697 1.00 92.38 87 VAL A N 1
ATOM 723 C CA . VAL A 1 87 ? 10.291 -6.917 -16.898 1.00 92.38 87 VAL A CA 1
ATOM 724 C C . VAL A 1 87 ? 9.549 -8.251 -17.005 1.00 92.38 87 VAL A C 1
ATOM 726 O O . VAL A 1 87 ? 9.808 -9.027 -17.925 1.00 92.38 87 VAL A O 1
ATOM 729 N N . LYS A 1 88 ? 8.569 -8.513 -16.129 1.00 92.12 88 LYS A N 1
ATOM 730 C CA . LYS A 1 88 ? 7.729 -9.724 -16.200 1.00 92.12 88 LYS A CA 1
ATOM 731 C C . LYS A 1 88 ? 6.980 -9.822 -17.528 1.00 92.12 88 LYS A C 1
ATOM 733 O O . LYS A 1 88 ? 6.920 -10.901 -18.117 1.00 92.12 88 LYS A O 1
ATOM 738 N N . LYS A 1 89 ? 6.424 -8.706 -18.006 1.00 90.19 89 LYS A N 1
ATOM 739 C CA . LYS A 1 89 ? 5.706 -8.645 -19.281 1.00 90.19 89 LYS A CA 1
ATOM 740 C C . LYS A 1 89 ? 6.640 -8.909 -20.460 1.00 90.19 89 LYS A C 1
ATOM 742 O O . LYS A 1 89 ? 6.295 -9.721 -21.312 1.00 90.19 89 LYS A O 1
ATOM 747 N N . TYR A 1 90 ? 7.832 -8.316 -20.455 1.00 91.62 90 TYR A N 1
ATOM 748 C CA . TYR A 1 90 ? 8.850 -8.540 -21.481 1.00 91.62 90 TYR A CA 1
ATOM 749 C C . TYR A 1 90 ? 9.320 -9.993 -21.536 1.00 91.62 90 TYR A C 1
ATOM 751 O O . TYR A 1 90 ? 9.469 -10.550 -22.617 1.00 91.62 90 TYR A O 1
ATOM 759 N N . LEU A 1 91 ? 9.496 -10.643 -20.383 1.00 92.69 91 LEU A N 1
ATOM 760 C CA . LEU A 1 91 ? 9.858 -12.061 -20.328 1.00 92.69 91 LEU A CA 1
ATOM 761 C C . LEU A 1 91 ? 8.747 -12.985 -20.850 1.00 92.69 91 LEU A C 1
ATOM 763 O O . LEU A 1 91 ? 9.048 -14.048 -21.391 1.00 92.69 91 LEU A O 1
ATOM 767 N N . ALA A 1 92 ? 7.479 -12.605 -20.676 1.00 92.56 92 ALA A N 1
ATOM 768 C CA . ALA A 1 92 ? 6.337 -13.388 -21.140 1.00 92.56 92 ALA A CA 1
ATOM 769 C C . ALA A 1 92 ? 6.058 -13.195 -22.641 1.00 92.56 92 ALA A C 1
ATOM 771 O O . ALA A 1 92 ? 5.803 -14.171 -23.346 1.00 92.56 92 ALA A O 1
ATOM 772 N N . ASP A 1 93 ? 6.095 -11.950 -23.117 1.00 90.62 93 ASP A N 1
ATOM 773 C CA . ASP A 1 93 ? 5.865 -11.579 -24.512 1.00 90.62 93 ASP A CA 1
ATOM 774 C C . ASP A 1 93 ? 6.618 -10.277 -24.857 1.00 90.62 93 ASP A C 1
ATOM 776 O O . ASP A 1 93 ? 6.088 -9.179 -24.652 1.00 90.62 93 ASP A O 1
ATOM 780 N N . PRO A 1 94 ? 7.836 -10.379 -25.423 1.00 84.44 94 PRO A N 1
ATOM 781 C CA . PRO A 1 94 ? 8.622 -9.214 -25.824 1.00 84.44 94 PRO A CA 1
ATOM 782 C C . PRO A 1 94 ? 7.913 -8.308 -26.842 1.00 84.44 94 PRO A C 1
ATOM 784 O O . PRO A 1 94 ? 8.131 -7.098 -26.842 1.00 84.44 94 PRO A O 1
ATOM 787 N N . ALA A 1 95 ? 7.065 -8.873 -27.710 1.00 82.31 95 ALA A N 1
ATOM 788 C CA . ALA A 1 95 ? 6.371 -8.132 -28.765 1.00 82.31 95 ALA A CA 1
ATOM 789 C C . ALA A 1 95 ? 5.079 -7.462 -28.263 1.00 82.31 95 ALA A C 1
ATOM 791 O O . ALA A 1 95 ? 4.634 -6.466 -28.834 1.00 82.31 95 ALA A O 1
ATOM 792 N N . GLY A 1 96 ? 4.485 -7.996 -27.192 1.00 81.38 96 GLY A N 1
ATOM 793 C CA . GLY A 1 96 ? 3.279 -7.479 -26.542 1.00 81.38 96 GLY A CA 1
ATOM 794 C C . GLY A 1 96 ? 3.536 -6.427 -25.461 1.00 81.38 96 GLY A C 1
ATOM 795 O O . GLY A 1 96 ? 2.590 -5.977 -24.805 1.00 81.38 96 GLY A O 1
ATOM 796 N N . CYS A 1 97 ? 4.793 -6.039 -25.243 1.00 83.69 97 CYS A N 1
ATOM 797 C CA . CYS A 1 97 ? 5.175 -5.005 -24.290 1.00 83.69 97 CYS A CA 1
ATOM 798 C C . CYS A 1 97 ? 4.510 -3.664 -24.597 1.00 83.69 97 CYS A C 1
ATOM 800 O O . CYS A 1 97 ? 4.502 -3.200 -25.737 1.00 83.69 97 CYS A O 1
ATOM 802 N N . THR A 1 98 ? 3.979 -3.025 -23.555 1.00 81.50 98 THR A N 1
ATOM 803 C CA . THR A 1 98 ? 3.369 -1.698 -23.653 1.00 81.50 98 THR A CA 1
ATOM 804 C C . THR A 1 98 ? 3.963 -0.765 -22.616 1.00 81.50 98 THR A C 1
ATOM 806 O O . THR A 1 98 ? 4.424 -1.237 -21.577 1.00 81.50 98 THR A O 1
ATOM 809 N N . ASP A 1 99 ? 3.903 0.533 -22.881 1.00 77.75 99 ASP A N 1
ATOM 810 C CA . ASP A 1 99 ? 4.150 1.571 -21.884 1.00 77.75 99 ASP A CA 1
ATOM 811 C C . ASP A 1 99 ? 3.038 1.590 -20.810 1.00 77.75 99 ASP A C 1
ATOM 813 O O . ASP A 1 99 ? 2.068 0.817 -20.874 1.00 77.75 99 ASP A O 1
ATOM 817 N N . GLY A 1 100 ? 3.166 2.479 -19.819 1.00 68.06 100 GLY A N 1
ATOM 818 C CA . GLY A 1 100 ? 2.161 2.652 -18.762 1.00 68.06 100 GLY A CA 1
ATOM 819 C C . GLY A 1 100 ? 0.803 3.175 -19.247 1.00 68.06 100 GLY A C 1
ATOM 820 O O . GLY A 1 100 ? -0.179 3.080 -18.514 1.00 68.06 100 GLY A O 1
ATOM 821 N N . GLN A 1 101 ? 0.705 3.648 -20.493 1.00 70.81 101 GLN A N 1
ATOM 822 C CA . GLN A 1 101 ? -0.545 4.067 -21.134 1.00 70.81 101 GLN A CA 1
ATOM 823 C C . GLN A 1 101 ? -1.169 2.968 -22.010 1.00 70.81 101 GLN A C 1
ATOM 825 O O . GLN A 1 101 ? -2.276 3.136 -22.525 1.00 70.81 101 GLN A O 1
ATOM 830 N N . GLY A 1 102 ? -0.495 1.825 -22.165 1.00 75.44 102 GLY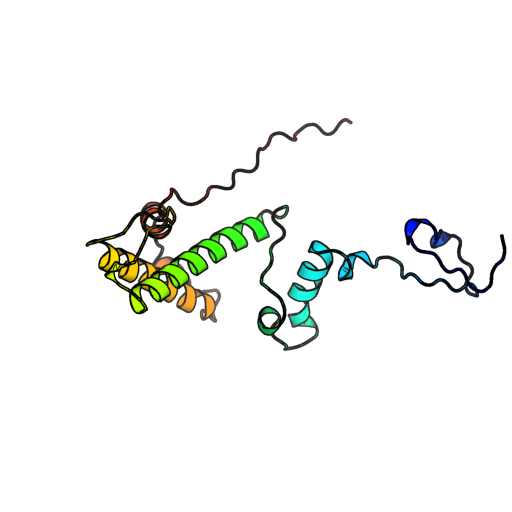 A N 1
ATOM 831 C CA . GLY A 1 102 ? -0.952 0.714 -22.994 1.00 75.44 102 GLY A CA 1
ATOM 832 C C . GLY A 1 102 ? -0.554 0.816 -24.470 1.00 75.44 102 GLY A C 1
ATOM 833 O O . GLY A 1 102 ? -1.016 -0.005 -25.264 1.00 75.44 102 GLY A O 1
ATOM 834 N N . ASN A 1 103 ? 0.309 1.760 -24.855 1.00 81.12 103 ASN A N 1
ATOM 835 C CA . ASN A 1 103 ? 0.849 1.832 -26.212 1.00 81.12 103 ASN A CA 1
ATOM 836 C C . ASN A 1 103 ? 1.976 0.808 -26.390 1.00 81.12 103 ASN A C 1
ATOM 838 O O . ASN A 1 103 ? 2.786 0.640 -25.481 1.00 81.12 103 ASN A O 1
ATOM 842 N N . PRO A 1 104 ? 2.073 0.127 -27.542 1.00 83.38 104 PRO A N 1
ATOM 843 C CA . PRO A 1 104 ? 3.124 -0.855 -27.781 1.00 83.38 104 PRO A CA 1
ATOM 844 C C . PRO A 1 104 ? 4.510 -0.198 -27.779 1.00 83.38 104 PRO A C 1
ATOM 846 O O . PRO A 1 104 ? 4.727 0.796 -28.469 1.00 83.38 104 PRO A O 1
ATOM 849 N N . LEU A 1 105 ? 5.454 -0.792 -27.045 1.00 83.56 105 LEU A N 1
ATOM 850 C CA . LEU A 1 105 ? 6.845 -0.326 -26.991 1.00 83.56 105 LEU A CA 1
ATOM 851 C C . LEU A 1 105 ? 7.604 -0.634 -28.295 1.00 83.56 105 LEU A C 1
ATOM 853 O O . LEU A 1 105 ? 8.499 0.108 -28.686 1.00 83.56 105 LEU A O 1
ATOM 857 N N . GLY A 1 106 ? 7.222 -1.693 -29.017 1.00 84.50 106 GLY A N 1
ATOM 858 C CA . GLY A 1 106 ? 7.851 -2.049 -30.292 1.00 84.50 106 GLY A CA 1
ATOM 859 C C . GLY A 1 106 ? 9.360 -2.270 -30.144 1.00 84.50 106 GLY A C 1
ATOM 860 O O . GLY A 1 106 ? 9.796 -2.987 -29.245 1.00 84.50 106 GLY A O 1
ATOM 861 N N . ASP A 1 107 ? 10.157 -1.633 -31.003 1.00 83.94 107 ASP A N 1
ATOM 862 C CA . ASP A 1 107 ? 11.614 -1.817 -31.039 1.00 83.94 107 ASP A CA 1
ATOM 863 C C . ASP A 1 107 ? 12.334 -1.303 -29.778 1.00 83.94 107 ASP A C 1
ATOM 865 O O . ASP A 1 107 ? 13.425 -1.778 -29.467 1.00 83.94 107 ASP A O 1
ATOM 869 N N . SER A 1 108 ? 11.730 -0.385 -29.009 1.00 86.62 108 SER A N 1
ATOM 870 C CA . SER A 1 108 ? 12.319 0.118 -27.758 1.00 86.62 108 SER A CA 1
ATOM 871 C C . SER A 1 108 ? 12.078 -0.806 -26.562 1.00 86.62 108 SER A C 1
ATOM 873 O O . SER A 1 108 ? 12.645 -0.581 -25.494 1.00 86.62 108 SER A O 1
ATOM 875 N N . ALA A 1 109 ? 11.278 -1.871 -26.714 1.00 87.31 109 ALA A N 1
ATOM 876 C CA . ALA A 1 109 ? 10.916 -2.764 -25.613 1.00 87.31 109 ALA A CA 1
ATOM 877 C C . ALA A 1 109 ? 12.140 -3.369 -24.907 1.00 87.31 109 ALA A C 1
ATOM 879 O O . ALA A 1 109 ? 12.137 -3.492 -23.683 1.00 87.31 109 ALA A O 1
ATOM 880 N N . SER A 1 110 ? 13.195 -3.700 -25.659 1.00 89.75 110 SER A N 1
ATOM 881 C CA . SER A 1 110 ? 14.446 -4.225 -25.097 1.00 89.75 110 SER A CA 1
ATOM 882 C C . SER A 1 110 ? 15.183 -3.183 -24.252 1.00 89.75 110 SER A C 1
ATOM 884 O O . SER A 1 110 ? 15.667 -3.508 -23.169 1.00 89.75 110 SER A O 1
ATOM 886 N N . ASP A 1 111 ? 15.257 -1.937 -24.720 1.00 90.69 111 ASP A N 1
ATOM 887 C CA . ASP A 1 111 ? 15.962 -0.859 -24.019 1.00 90.69 111 ASP A CA 1
ATOM 888 C C . ASP A 1 111 ? 15.227 -0.467 -22.734 1.00 90.69 111 ASP A C 1
ATOM 890 O O . ASP A 1 111 ? 15.842 -0.329 -21.676 1.00 90.69 111 ASP A O 1
ATOM 894 N N . VAL A 1 112 ? 13.894 -0.370 -22.795 1.00 89.69 112 VAL A N 1
ATOM 895 C CA . VAL A 1 112 ? 13.065 -0.063 -21.620 1.00 89.69 112 VAL A CA 1
ATOM 896 C C . VAL A 1 112 ? 13.104 -1.205 -20.601 1.00 89.69 112 VAL A C 1
ATOM 898 O O . VAL A 1 112 ? 13.205 -0.953 -19.401 1.00 89.69 112 VAL A O 1
ATOM 901 N N . ALA A 1 113 ? 13.090 -2.464 -21.051 1.00 91.44 113 ALA A N 1
ATOM 902 C CA . ALA A 1 113 ? 13.262 -3.611 -20.162 1.00 91.44 113 ALA A CA 1
ATOM 903 C C . ALA A 1 113 ? 14.650 -3.628 -19.507 1.00 91.44 113 ALA A C 1
ATOM 905 O O . ALA A 1 113 ? 14.760 -3.922 -18.317 1.00 91.44 113 ALA A O 1
ATOM 906 N N . HIS A 1 114 ? 15.706 -3.272 -20.246 1.00 91.25 114 HIS A N 1
ATOM 907 C CA . HIS A 1 114 ? 17.048 -3.150 -19.682 1.00 91.25 114 HIS A CA 1
ATOM 908 C C . HIS A 1 114 ? 17.115 -2.054 -18.612 1.00 91.25 114 HIS A C 1
ATOM 910 O O . HIS A 1 114 ? 17.634 -2.296 -17.523 1.00 91.25 114 HIS A O 1
ATOM 916 N N . LEU A 1 115 ? 16.523 -0.889 -18.881 1.00 91.12 115 LEU A N 1
ATOM 917 C CA . LEU A 1 115 ? 16.441 0.216 -17.928 1.00 91.12 115 LEU A CA 1
ATOM 918 C C . LEU A 1 115 ? 15.664 -0.173 -16.658 1.00 91.12 115 LEU A C 1
ATOM 920 O O . LEU A 1 115 ? 16.112 0.109 -15.548 1.00 91.12 115 LEU A O 1
ATOM 924 N N . ALA A 1 116 ? 14.545 -0.886 -16.806 1.00 91.69 116 ALA A N 1
ATOM 925 C CA . ALA A 1 116 ? 13.781 -1.414 -15.678 1.00 91.69 116 ALA A CA 1
ATOM 926 C C . ALA A 1 116 ? 14.595 -2.425 -14.848 1.00 91.69 116 ALA A C 1
ATOM 928 O O . ALA A 1 116 ? 14.567 -2.369 -13.622 1.00 91.69 116 ALA A O 1
ATOM 929 N N . CYS A 1 117 ? 15.380 -3.302 -15.484 1.00 92.38 117 CYS A N 1
ATOM 930 C CA . CYS A 1 117 ? 16.294 -4.197 -14.770 1.00 92.38 117 CYS A CA 1
ATOM 931 C C . CYS A 1 117 ? 17.348 -3.431 -13.958 1.00 92.38 117 CYS A C 1
ATOM 933 O O . CYS A 1 117 ? 17.621 -3.815 -12.823 1.00 92.38 117 CYS A O 1
ATOM 935 N N . LEU A 1 118 ? 17.917 -2.351 -14.505 1.00 91.06 118 LEU A N 1
ATOM 936 C CA . LEU A 1 118 ? 18.869 -1.505 -13.775 1.00 91.06 118 LEU A CA 1
ATOM 937 C C . LEU A 1 118 ? 18.214 -0.842 -12.554 1.00 91.06 118 LEU A C 1
ATOM 939 O O . LEU A 1 118 ? 18.816 -0.798 -11.483 1.00 91.06 118 LEU A O 1
ATOM 943 N N . ALA A 1 119 ? 16.964 -0.387 -12.687 1.00 90.38 119 ALA A N 1
ATOM 944 C CA . ALA A 1 119 ? 16.200 0.173 -11.574 1.00 90.38 119 ALA A CA 1
ATOM 945 C C . ALA A 1 119 ? 15.948 -0.853 -10.456 1.00 90.38 119 ALA A C 1
ATOM 947 O O . ALA A 1 119 ? 16.124 -0.543 -9.278 1.00 90.38 119 ALA A O 1
ATOM 948 N N . LEU A 1 120 ? 15.573 -2.084 -10.817 1.00 91.75 120 LEU A N 1
ATOM 949 C CA . LEU A 1 120 ? 15.353 -3.165 -9.853 1.00 91.75 120 LEU A CA 1
ATOM 950 C C . LEU A 1 120 ? 16.654 -3.602 -9.170 1.00 91.75 120 LEU A C 1
ATOM 952 O O . LEU A 1 120 ? 16.655 -3.834 -7.965 1.00 91.75 120 LEU A O 1
ATOM 956 N N . ASP A 1 121 ? 17.762 -3.688 -9.909 1.00 90.44 121 ASP A N 1
ATOM 957 C CA . ASP A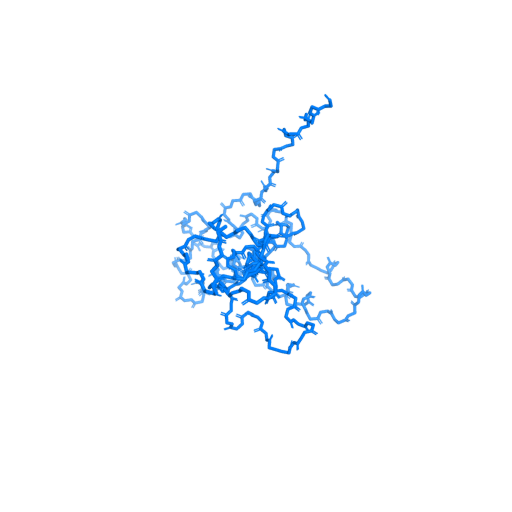 1 121 ? 19.076 -4.024 -9.349 1.00 90.44 121 ASP A CA 1
ATOM 958 C C . ASP A 1 121 ? 19.539 -2.969 -8.332 1.00 90.44 121 ASP A C 1
ATOM 960 O O . ASP A 1 121 ? 19.963 -3.313 -7.227 1.00 90.44 121 ASP A O 1
ATOM 964 N N . ALA A 1 122 ? 19.374 -1.682 -8.657 1.00 87.44 122 ALA A N 1
ATOM 965 C CA . ALA A 1 122 ? 19.652 -0.587 -7.732 1.00 87.44 122 ALA A CA 1
ATOM 966 C C . ALA A 1 122 ? 18.767 -0.655 -6.474 1.00 87.44 122 ALA A C 1
ATOM 968 O O . ALA A 1 122 ? 19.260 -0.491 -5.358 1.00 87.44 122 ALA A O 1
ATOM 969 N N . HIS A 1 123 ? 17.476 -0.961 -6.633 1.00 88.38 123 HIS A N 1
ATOM 970 C CA . HIS A 1 123 ? 16.555 -1.123 -5.509 1.00 88.38 123 HIS A CA 1
ATOM 971 C C . HIS A 1 123 ? 16.950 -2.285 -4.591 1.00 88.38 123 HIS A C 1
ATOM 973 O O . HIS A 1 123 ? 17.025 -2.104 -3.378 1.00 88.38 123 HIS A O 1
ATOM 979 N N . ILE A 1 124 ? 17.270 -3.454 -5.155 1.00 88.25 124 ILE A N 1
ATOM 980 C CA . ILE A 1 124 ? 17.710 -4.626 -4.385 1.00 88.25 124 ILE A CA 1
ATOM 981 C C . ILE A 1 124 ? 18.984 -4.303 -3.602 1.00 88.25 124 ILE A C 1
ATOM 983 O O . ILE A 1 124 ? 19.063 -4.615 -2.416 1.00 88.25 124 ILE A O 1
ATOM 987 N N . LYS A 1 125 ? 19.962 -3.640 -4.230 1.00 85.19 125 LYS A N 1
ATOM 988 C CA . LYS A 1 125 ? 21.192 -3.202 -3.553 1.00 85.19 125 LYS A CA 1
ATOM 989 C C . LYS A 1 125 ? 20.903 -2.267 -2.382 1.00 85.19 125 LYS A C 1
ATOM 991 O O . LYS A 1 125 ? 21.504 -2.436 -1.330 1.00 85.19 125 LYS A O 1
ATOM 996 N N . ASN A 1 126 ? 19.966 -1.335 -2.543 1.00 82.25 126 ASN A N 1
ATOM 997 C CA . ASN A 1 126 ? 19.567 -0.425 -1.473 1.00 82.25 126 ASN A CA 1
ATOM 998 C C . ASN A 1 126 ? 18.835 -1.148 -0.327 1.00 82.25 126 ASN A C 1
ATOM 1000 O O . ASN A 1 126 ? 19.073 -0.855 0.837 1.00 82.25 126 ASN A O 1
ATOM 1004 N N . CYS A 1 127 ? 17.978 -2.127 -0.631 1.00 82.25 127 CYS A N 1
ATOM 1005 C CA . CYS A 1 127 ? 17.298 -2.931 0.391 1.00 82.25 127 CYS A CA 1
ATOM 1006 C C . CYS A 1 127 ? 18.247 -3.856 1.168 1.00 82.25 127 CYS A C 1
ATOM 1008 O O . CYS A 1 127 ? 17.967 -4.177 2.319 1.00 82.25 127 CYS A O 1
ATOM 1010 N N . LEU A 1 128 ? 19.335 -4.301 0.533 1.00 80.81 128 LEU A N 1
ATOM 1011 C CA . LEU A 1 128 ? 20.365 -5.156 1.132 1.00 80.81 128 LEU A CA 1
ATOM 1012 C C . LEU A 1 128 ? 21.522 -4.363 1.762 1.00 80.81 128 LEU A C 1
ATOM 1014 O O . LEU A 1 128 ? 22.466 -4.971 2.265 1.00 80.81 128 LEU A O 1
ATOM 1018 N N . ALA A 1 129 ? 21.491 -3.030 1.706 1.00 74.25 129 ALA A N 1
ATOM 1019 C CA . ALA A 1 129 ? 22.522 -2.199 2.304 1.00 74.25 129 ALA A CA 1
ATOM 1020 C C . ALA A 1 129 ? 22.434 -2.289 3.837 1.00 74.25 129 ALA A C 1
ATOM 1022 O O . ALA A 1 129 ? 21.575 -1.679 4.470 1.00 74.25 129 ALA A O 1
ATOM 1023 N N . ASP A 1 130 ? 23.331 -3.077 4.433 1.00 60.03 130 ASP A N 1
ATOM 1024 C CA . ASP A 1 130 ? 23.380 -3.314 5.881 1.00 60.03 130 ASP A CA 1
ATOM 1025 C C . ASP A 1 130 ? 24.020 -2.146 6.669 1.00 60.03 130 ASP A C 1
ATOM 1027 O O . ASP A 1 130 ? 23.858 -2.062 7.889 1.00 60.03 130 ASP A O 1
ATOM 1031 N N . ASN A 1 131 ? 24.740 -1.231 6.002 1.00 60.09 131 ASN A N 1
ATOM 1032 C CA . ASN A 1 131 ? 25.444 -0.111 6.635 1.00 60.09 131 ASN A CA 1
ATOM 1033 C C . ASN A 1 131 ? 24.837 1.239 6.233 1.00 60.09 131 ASN A C 1
ATOM 1035 O O . ASN A 1 131 ? 24.710 1.535 5.052 1.00 60.09 131 ASN A O 1
ATOM 1039 N N . LEU A 1 132 ? 24.567 2.101 7.219 1.00 59.53 132 LEU A N 1
ATOM 1040 C CA . LEU A 1 132 ? 24.100 3.485 7.014 1.00 59.53 132 LEU A CA 1
ATOM 1041 C C . LEU A 1 132 ? 25.120 4.392 6.293 1.00 59.53 132 LEU A C 1
ATOM 1043 O O . LEU A 1 132 ? 24.739 5.457 5.817 1.00 59.53 132 LEU A O 1
ATOM 1047 N N . ASP A 1 133 ? 26.396 3.992 6.266 1.00 61.59 133 ASP A N 1
ATOM 1048 C CA . ASP A 1 133 ? 27.505 4.749 5.663 1.00 61.59 133 ASP A CA 1
ATOM 1049 C C . ASP A 1 133 ? 27.826 4.307 4.226 1.00 61.59 133 ASP A C 1
ATOM 1051 O O . ASP A 1 133 ? 28.533 5.017 3.508 1.00 61.59 133 ASP A O 1
ATOM 1055 N N . ASP A 1 134 ? 27.319 3.146 3.802 1.00 57.69 134 ASP A N 1
ATOM 1056 C CA . ASP A 1 134 ? 27.283 2.809 2.388 1.00 57.69 134 ASP A CA 1
ATOM 1057 C C . ASP A 1 134 ? 26.105 3.606 1.827 1.00 57.69 134 ASP A C 1
ATOM 1059 O O . ASP A 1 134 ? 24.953 3.302 2.124 1.00 57.69 134 ASP A O 1
ATOM 1063 N N . ASP A 1 135 ? 26.378 4.668 1.071 1.00 54.56 135 ASP A N 1
ATOM 1064 C CA . ASP A 1 135 ? 25.367 5.330 0.247 1.00 54.56 135 ASP A CA 1
ATOM 1065 C C . ASP A 1 135 ? 25.423 4.690 -1.153 1.00 54.56 135 ASP A C 1
ATOM 1067 O O . ASP A 1 135 ? 26.033 5.248 -2.070 1.00 54.56 135 ASP A O 1
ATOM 1071 N N . PRO A 1 136 ? 24.833 3.489 -1.368 1.00 53.16 136 PRO A N 1
ATOM 1072 C CA . PRO A 1 136 ? 24.784 2.868 -2.693 1.00 53.16 136 PRO A CA 1
ATOM 1073 C C . PRO A 1 136 ? 23.986 3.726 -3.683 1.00 53.16 136 PRO A C 1
ATOM 1075 O O . PRO A 1 136 ? 23.992 3.468 -4.887 1.00 53.16 136 PRO A O 1
ATOM 1078 N N . ALA A 1 137 ? 23.287 4.747 -3.181 1.00 51.31 137 ALA A N 1
ATOM 1079 C CA . ALA A 1 137 ? 22.505 5.685 -3.950 1.00 51.31 137 ALA A CA 1
ATOM 1080 C C . ALA A 1 137 ? 23.379 6.710 -4.708 1.00 51.31 137 ALA A C 1
ATOM 1082 O O . ALA A 1 137 ? 22.817 7.500 -5.473 1.00 51.31 137 ALA A O 1
ATOM 1083 N N . ASP A 1 138 ? 24.708 6.699 -4.536 1.00 52.81 138 ASP A N 1
ATOM 1084 C CA . ASP A 1 138 ? 25.649 7.486 -5.351 1.00 52.81 138 ASP A CA 1
ATOM 1085 C C . ASP A 1 138 ? 26.096 6.744 -6.632 1.00 52.81 138 ASP A C 1
ATOM 1087 O O . ASP A 1 138 ? 26.480 7.378 -7.614 1.00 52.81 138 ASP A O 1
ATOM 1091 N N . ASP A 1 139 ? 25.969 5.409 -6.682 1.00 55.97 139 ASP A N 1
ATOM 1092 C CA . ASP A 1 139 ? 26.446 4.606 -7.822 1.00 55.97 139 ASP A CA 1
ATOM 1093 C C . ASP A 1 139 ? 25.423 4.493 -8.969 1.00 55.97 139 ASP A C 1
ATOM 1095 O O . ASP A 1 139 ? 25.816 4.341 -10.129 1.00 55.97 139 ASP A O 1
ATOM 1099 N N . PHE A 1 140 ? 24.111 4.573 -8.690 1.00 60.59 140 PHE A N 1
ATOM 1100 C CA . PHE A 1 140 ? 23.085 4.545 -9.742 1.00 60.59 140 PHE A CA 1
ATOM 1101 C C . PHE A 1 140 ? 21.711 5.068 -9.276 1.00 60.59 140 PHE A C 1
ATOM 1103 O O . PHE A 1 140 ? 20.955 4.367 -8.604 1.00 60.59 140 PHE A O 1
ATOM 1110 N N . LYS A 1 141 ? 21.344 6.286 -9.695 1.00 71.00 141 LYS A N 1
ATOM 1111 C CA . LYS A 1 141 ? 19.975 6.825 -9.595 1.00 71.00 141 LYS A CA 1
ATOM 1112 C C . LYS A 1 141 ? 19.457 7.139 -10.987 1.00 71.00 141 LYS A C 1
ATOM 1114 O O . LYS A 1 141 ? 20.039 7.972 -11.678 1.00 71.00 141 LYS A O 1
ATOM 1119 N N . LEU A 1 142 ? 18.343 6.514 -11.366 1.00 76.94 142 LEU A N 1
ATOM 1120 C CA . LEU A 1 142 ? 17.638 6.906 -12.580 1.00 76.94 142 LEU A CA 1
ATOM 1121 C C . LEU A 1 142 ? 17.143 8.347 -12.428 1.00 76.94 142 LEU A C 1
ATOM 1123 O O . LEU A 1 142 ? 16.552 8.729 -11.412 1.00 76.94 142 LEU A O 1
ATOM 1127 N N . SER A 1 143 ? 17.374 9.138 -13.464 1.00 82.88 143 SER A N 1
ATOM 1128 C CA . SER A 1 143 ? 16.829 10.477 -13.613 1.00 82.88 143 SER A CA 1
ATOM 1129 C C . SER A 1 143 ? 15.294 10.447 -13.714 1.00 82.88 143 SER A C 1
ATOM 1131 O O . SER A 1 143 ? 14.699 9.426 -14.075 1.00 82.88 143 SER A O 1
ATOM 1133 N N . PRO A 1 144 ? 14.613 11.574 -13.434 1.00 81.81 144 PRO A N 1
ATOM 1134 C CA . PRO A 1 144 ? 13.168 11.681 -13.638 1.00 81.81 144 PRO A CA 1
ATOM 1135 C C . PRO A 1 144 ? 12.732 11.344 -15.070 1.00 81.81 144 PRO A C 1
ATOM 1137 O O . PRO A 1 144 ? 11.656 10.779 -15.266 1.00 81.81 144 PRO A O 1
ATOM 1140 N N . ASP A 1 145 ? 13.571 11.649 -16.061 1.00 83.62 145 ASP A N 1
ATOM 1141 C CA . ASP A 1 145 ? 13.299 11.370 -17.472 1.00 83.62 145 ASP A CA 1
ATOM 1142 C C . ASP A 1 145 ? 13.355 9.865 -17.760 1.00 83.62 145 ASP A C 1
ATOM 1144 O O . ASP A 1 145 ? 12.459 9.327 -18.405 1.00 83.62 145 ASP A O 1
ATOM 1148 N N . GLU A 1 146 ? 14.344 9.156 -17.214 1.00 85.75 146 GLU A N 1
ATOM 1149 C CA . GLU A 1 146 ? 14.452 7.696 -17.326 1.00 85.75 146 GLU A CA 1
ATOM 1150 C C . GLU A 1 146 ? 13.287 6.980 -16.631 1.00 85.75 146 GLU A C 1
ATOM 1152 O O . GLU A 1 146 ? 12.708 6.045 -17.187 1.00 85.75 146 GLU A O 1
ATOM 1157 N N . TRP A 1 147 ? 12.869 7.463 -15.458 1.00 86.25 147 TRP A N 1
ATOM 1158 C CA . TRP A 1 147 ? 11.644 6.978 -14.819 1.00 86.25 147 TRP A CA 1
ATOM 1159 C C . TRP A 1 147 ? 10.409 7.225 -15.680 1.00 86.25 147 TRP A C 1
ATOM 1161 O O . TRP A 1 147 ? 9.533 6.367 -15.751 1.00 86.25 147 TRP A O 1
ATOM 1171 N N . SER A 1 148 ? 10.352 8.357 -16.379 1.00 84.88 148 SER A N 1
ATOM 1172 C CA . SER A 1 148 ? 9.230 8.672 -17.264 1.00 84.88 148 SER A CA 1
ATOM 1173 C C . SER A 1 148 ? 9.153 7.725 -18.465 1.00 84.88 148 SER A C 1
ATOM 1175 O O . SER A 1 148 ? 8.060 7.428 -18.942 1.00 84.88 148 SER A O 1
ATOM 1177 N N . VAL A 1 149 ? 10.290 7.184 -18.921 1.00 85.31 149 VAL A N 1
ATOM 1178 C CA . VAL A 1 149 ? 10.330 6.142 -19.962 1.00 85.31 149 VAL A CA 1
ATOM 1179 C C . VAL A 1 149 ? 9.718 4.830 -19.461 1.00 85.31 149 VAL A C 1
ATOM 1181 O O . VAL A 1 149 ? 8.944 4.209 -20.186 1.00 85.31 149 VAL A O 1
ATOM 1184 N N . ILE A 1 150 ? 10.021 4.420 -18.225 1.00 84.44 150 ILE A N 1
ATOM 1185 C CA . ILE A 1 150 ? 9.446 3.203 -17.620 1.00 84.44 150 ILE A CA 1
ATOM 1186 C C . ILE A 1 150 ? 7.942 3.380 -17.370 1.00 84.44 150 ILE A C 1
ATOM 1188 O O . ILE A 1 150 ? 7.152 2.475 -17.634 1.00 84.44 150 ILE A O 1
ATOM 1192 N N . LEU A 1 151 ? 7.543 4.547 -16.860 1.00 82.44 151 LEU A N 1
ATOM 1193 C CA . LEU A 1 151 ? 6.163 4.830 -16.469 1.00 82.44 151 LEU A CA 1
ATOM 1194 C C . LEU A 1 151 ? 5.261 5.197 -17.656 1.00 82.44 151 LEU A C 1
ATOM 1196 O O . LEU A 1 151 ? 4.044 5.094 -17.549 1.00 82.44 151 LEU A O 1
ATOM 1200 N N . GLY A 1 152 ? 5.823 5.613 -18.795 1.00 75.56 152 GLY A N 1
ATOM 1201 C CA . GLY A 1 152 ? 5.046 6.122 -19.934 1.00 75.56 152 GLY A CA 1
ATOM 1202 C C . GLY A 1 152 ? 4.365 7.472 -19.662 1.00 75.56 152 GLY A C 1
ATOM 1203 O O . GLY A 1 152 ? 3.508 7.906 -20.429 1.00 75.56 152 GLY A O 1
ATOM 1204 N N . GLU A 1 153 ? 4.727 8.138 -18.568 1.00 72.06 153 GLU A N 1
ATOM 1205 C CA . GLU A 1 153 ? 4.218 9.439 -18.146 1.00 72.06 153 GLU A CA 1
ATOM 1206 C C . GLU A 1 153 ? 5.284 10.172 -17.321 1.00 72.06 153 GLU A C 1
ATOM 1208 O O . GLU A 1 153 ? 6.163 9.515 -16.755 1.00 72.06 153 GLU A O 1
ATOM 1213 N N . PRO A 1 154 ? 5.249 11.517 -17.241 1.00 64.69 154 PRO A N 1
ATOM 1214 C CA . PRO A 1 154 ? 6.114 12.238 -16.317 1.00 64.69 154 PRO A CA 1
ATOM 1215 C C . PRO A 1 154 ? 5.915 11.694 -14.902 1.00 64.69 154 PRO A C 1
ATOM 1217 O O . PRO A 1 154 ? 4.775 11.545 -14.461 1.00 64.69 154 PRO A O 1
ATOM 1220 N N . CYS A 1 155 ? 7.027 11.406 -14.215 1.00 58.56 155 CYS A N 1
ATOM 1221 C CA . CYS A 1 155 ? 7.040 10.847 -12.861 1.00 58.56 155 CYS A CA 1
ATOM 1222 C C . CYS A 1 155 ? 5.928 11.470 -11.996 1.00 58.56 155 CYS A C 1
ATOM 1224 O O . CYS A 1 155 ? 5.883 12.701 -11.896 1.00 58.56 155 CYS A O 1
ATOM 1226 N N . PRO A 1 156 ? 5.042 10.667 -11.376 1.00 60.44 156 PRO A N 1
ATOM 1227 C CA . PRO A 1 156 ? 3.851 11.187 -10.727 1.00 60.44 156 PRO A CA 1
ATOM 1228 C C . PRO A 1 156 ? 4.233 12.178 -9.626 1.00 60.44 156 PRO A C 1
ATOM 1230 O O . PRO A 1 156 ? 4.816 11.823 -8.601 1.00 60.44 156 PRO A O 1
ATOM 1233 N N . VAL A 1 157 ? 3.913 13.452 -9.857 1.00 58.03 157 VAL A N 1
ATOM 1234 C CA . VAL A 1 157 ? 4.048 14.516 -8.864 1.00 58.03 157 VAL A CA 1
ATOM 1235 C C . VAL A 1 157 ? 2.727 14.588 -8.114 1.00 58.03 157 VAL A C 1
ATOM 1237 O O . VAL A 1 157 ? 1.780 15.236 -8.559 1.00 58.03 157 VAL A O 1
ATOM 1240 N N . PHE A 1 158 ? 2.648 13.927 -6.962 1.00 60.47 158 PHE A N 1
ATOM 1241 C CA . PHE A 1 158 ? 1.521 14.105 -6.049 1.00 60.47 158 PHE A CA 1
ATOM 1242 C C . PHE A 1 158 ? 1.686 15.442 -5.316 1.00 60.47 158 PHE A C 1
ATOM 1244 O O . PHE A 1 158 ? 2.130 15.506 -4.171 1.00 60.47 158 PHE A O 1
ATOM 1251 N N . ALA A 1 159 ? 1.379 16.541 -6.006 1.00 52.69 159 ALA A N 1
ATOM 1252 C CA . ALA A 1 159 ? 1.318 17.854 -5.385 1.00 52.69 159 ALA A CA 1
ATOM 1253 C C . ALA A 1 159 ? 0.153 17.866 -4.387 1.00 52.69 159 ALA A C 1
ATOM 1255 O O . ALA A 1 159 ? -1.004 17.680 -4.762 1.00 52.69 159 ALA A O 1
ATOM 1256 N N . ARG A 1 160 ? 0.450 18.085 -3.103 1.00 53.25 160 ARG A N 1
ATOM 1257 C CA . ARG A 1 160 ? -0.588 18.500 -2.158 1.00 53.25 160 ARG A CA 1
ATOM 1258 C C . ARG A 1 160 ? -0.966 19.930 -2.507 1.00 53.25 160 ARG A C 1
ATOM 1260 O O . ARG A 1 160 ? -0.098 20.801 -2.497 1.00 53.25 160 ARG A O 1
ATOM 1267 N N . ASP A 1 161 ? -2.243 20.171 -2.780 1.00 48.44 161 ASP A N 1
ATOM 1268 C CA . ASP A 1 161 ? -2.778 21.528 -2.780 1.00 48.44 161 ASP A CA 1
ATOM 1269 C C . ASP A 1 161 ? -2.497 22.136 -1.400 1.00 48.44 161 ASP A C 1
ATOM 1271 O O . ASP A 1 161 ? -3.065 21.732 -0.387 1.00 48.44 161 ASP A O 1
ATOM 1275 N N . THR A 1 162 ? -1.588 23.106 -1.333 1.00 47.97 162 THR A N 1
ATOM 1276 C CA . THR A 1 162 ? -1.261 23.854 -0.109 1.00 47.97 162 THR A CA 1
ATOM 1277 C C . THR A 1 162 ? -2.332 24.896 0.237 1.00 47.97 162 THR A C 1
ATOM 1279 O O . THR A 1 162 ? -2.061 25.885 0.917 1.00 47.97 162 THR A O 1
ATOM 1282 N N . SER A 1 163 ?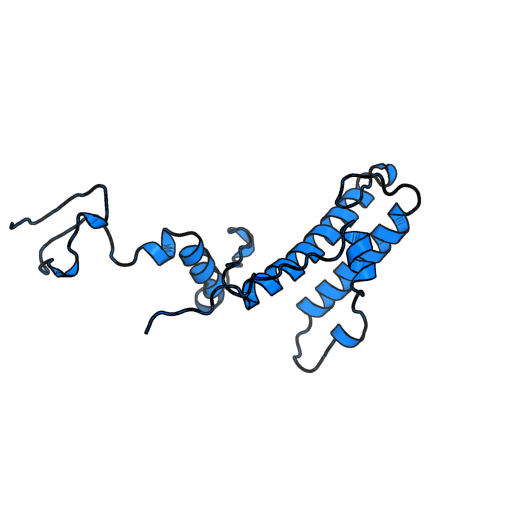 -3.572 24.687 -0.206 1.00 47.91 163 SER A N 1
ATOM 1283 C CA . SER A 1 163 ? -4.717 25.563 0.035 1.00 47.91 163 SER A CA 1
ATOM 1284 C C . SER A 1 163 ? -5.544 25.115 1.242 1.00 47.91 163 SER A C 1
ATOM 1286 O O . SER A 1 163 ? -6.763 25.017 1.168 1.00 47.91 163 SER A O 1
ATOM 1288 N N . ASP A 1 164 ? -4.902 24.910 2.393 1.00 45.81 164 ASP A N 1
ATOM 1289 C CA . ASP A 1 164 ? -5.621 25.005 3.670 1.00 45.81 164 ASP A CA 1
ATOM 1290 C C . ASP A 1 164 ? -4.749 25.646 4.752 1.00 45.81 164 ASP A C 1
ATOM 1292 O O . ASP A 1 164 ? -4.252 25.028 5.692 1.00 45.81 164 ASP A O 1
ATOM 1296 N N . GLY A 1 165 ? -4.502 26.938 4.550 1.00 51.38 165 GLY A N 1
ATOM 1297 C CA . GLY A 1 165 ? -3.941 27.839 5.544 1.00 51.38 165 GLY A CA 1
ATOM 1298 C C . GLY A 1 165 ? -4.991 28.851 5.981 1.00 51.38 165 GLY A C 1
ATOM 1299 O O . GLY A 1 165 ? -4.866 30.030 5.666 1.00 51.38 165 GLY A O 1
ATOM 1300 N N . SER A 1 166 ? -6.047 28.418 6.671 1.00 38.94 166 SER A N 1
ATOM 1301 C CA . SER A 1 166 ? -6.901 29.308 7.473 1.00 38.94 166 SER A CA 1
ATOM 1302 C C . SER A 1 166 ? -7.571 28.533 8.606 1.00 38.94 166 SER A C 1
ATOM 1304 O O . SER A 1 166 ? -8.736 28.153 8.532 1.00 38.94 166 SER A O 1
ATOM 1306 N N . LEU A 1 167 ? -6.830 28.339 9.699 1.00 36.97 167 LEU A N 1
ATOM 1307 C CA . LEU A 1 167 ? -7.433 28.065 11.001 1.00 36.97 167 LEU A CA 1
ATOM 1308 C C . LEU A 1 167 ? -8.131 29.349 11.488 1.00 36.97 167 LEU A C 1
ATOM 1310 O O . LEU A 1 167 ? -7.455 30.376 11.602 1.00 36.97 167 LEU A O 1
ATOM 1314 N N . PRO A 1 168 ? -9.441 29.339 11.791 1.00 42.69 168 PRO A N 1
ATOM 1315 C CA . PRO A 1 168 ? -10.061 30.448 12.501 1.00 42.69 168 PRO A CA 1
ATOM 1316 C C . PRO A 1 168 ? -9.594 30.427 13.963 1.00 42.69 168 PRO A C 1
ATOM 1318 O O . PRO A 1 168 ? -9.812 29.446 14.680 1.00 42.69 168 PRO A O 1
ATOM 1321 N N . GLY A 1 169 ? -8.915 31.502 14.368 1.00 42.09 169 GLY A N 1
ATOM 1322 C CA . GLY A 1 169 ? -8.739 31.884 15.772 1.00 42.09 169 GLY A CA 1
ATOM 1323 C C . GLY A 1 169 ? -9.952 32.624 16.320 1.00 42.09 169 GLY A C 1
ATOM 1324 O O . GLY A 1 169 ? -10.784 33.087 15.506 1.00 42.09 169 GLY A O 1
#

Radius of gyration: 24.08 Å; chains: 1; bounding box: 58×45×68 Å

pLDDT: mean 82.98, std 14.37, range [36.97, 96.62]

Foldseek 3Di:
DDDQEDEDPDPVVDPPVPDDPRHYYPDDPPCCLCPPPVSVLVVLVVCVVPDPDDSVVPHPDDFDCVDPVSVVVVLLVVLLVLLVVLLVCCVVPVQCGDALVRHTCHPCSVVLNVLSVLSNVLVVCVVPPPDPPPPSVVVDDDDQVNSCSSRVHRRDDPDDPPPPPDDDD

InterPro domains:
  IPR004344 Tubulin-tyrosine ligase/Tubulin polyglutamylase [PS51221] (1-169)
  IP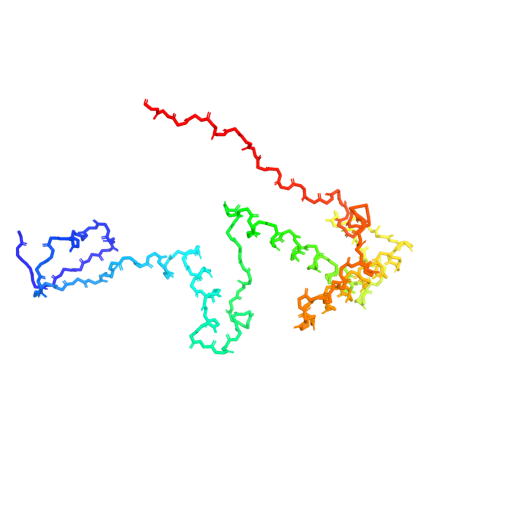R051437 Tubulin tyrosine ligase-like monoglycylase [PTHR45870] (2-151)

Secondary structure (DSSP, 8-state):
---SEE--SSGGG--GGG--TT-EES--TTTHHHHSHHHHHHHHHTGGGT----GGGTS-----TTSHHHHHHHHHHHHHHHHHHHHHHHHH-TTS-B-TTS-B-GGGHHHHHHHHHHHHHHHHHHHT---TT--GGGT----HHHHHHHHTSS---------------